Protein AF-A0A270B6G3-F1 (afdb_monomer_lite)

InterPro domains:
  IPR006442 Type II toxin-antitoxin system, antitoxin Phd/YefM [PF02604] (3-72)
  IPR036165 YefM-like superfamily [SSF143120] (2-75)

pLDDT: mean 87.34, std 12.42, range [46.22, 97.94]

Secondary structure (DSSP, 8-state):
-PEEE-TTS-HHHHHHHHHHH---EEE--SSSSPPEEE--HHHHHHHHHHHHHHSSHHHHHHHHHHHHHHHTT-----PPPPP-TT---

Radius of gyration: 21.39 Å; chains: 1; bounding box: 35×42×60 Å

Foldseek 3Di:
DEAEDAPVDDPVVVLVVQQVVQHKHWYDDPDPDDIDIDHDPVNVVVVVVVCVQVVDVVSVVVVVVVVVCVVVVVDDDDDDDDPDPPPPD

Structure (mmCIF, N/CA/C/O backbone):
data_AF-A0A270B6G3-F1
#
_entry.id   AF-A0A270B6G3-F1
#
loop_
_atom_site.group_PDB
_atom_site.id
_atom_site.type_symbol
_atom_site.label_atom_id
_atom_site.label_alt_id
_atom_site.label_comp_id
_atom_site.label_asym_id
_atom_site.label_entity_id
_atom_site.label_seq_id
_atom_site.pdbx_PDB_ins_code
_atom_site.Cartn_x
_atom_site.Cartn_y
_atom_site.Cartn_z
_atom_site.occupancy
_atom_site.B_iso_or_equiv
_atom_site.auth_seq_id
_atom_site.auth_comp_id
_atom_site.auth_asym_id
_atom_site.auth_atom_id
_atom_site.pdbx_PDB_model_num
ATOM 1 N N . MET A 1 1 ? -4.994 -2.071 -11.917 1.00 53.03 1 MET A N 1
ATOM 2 C CA . MET A 1 1 ? -4.604 -2.846 -13.116 1.00 53.03 1 MET A CA 1
ATOM 3 C C . MET A 1 1 ? -3.087 -2.821 -13.166 1.00 53.03 1 MET A C 1
ATOM 5 O O . MET A 1 1 ? -2.555 -1.737 -12.999 1.00 53.03 1 MET A O 1
ATOM 9 N N . LEU A 1 2 ? -2.408 -3.968 -13.265 1.00 66.81 2 LEU A N 1
ATOM 10 C CA . LEU A 1 2 ? -0.940 -4.015 -13.350 1.00 66.81 2 LEU A CA 1
ATOM 11 C C . LEU A 1 2 ? -0.510 -3.798 -14.803 1.00 66.81 2 LEU A C 1
ATOM 13 O O . LEU A 1 2 ? -1.085 -4.417 -15.700 1.00 66.81 2 LEU A O 1
ATOM 17 N N . THR A 1 3 ? 0.494 -2.950 -15.018 1.00 75.38 3 THR A N 1
ATOM 18 C CA . THR A 1 3 ? 1.115 -2.750 -16.336 1.00 75.38 3 THR A CA 1
ATOM 19 C C . THR A 1 3 ? 2.251 -3.760 -16.520 1.00 75.38 3 THR A C 1
ATOM 21 O O . THR A 1 3 ? 2.964 -4.075 -15.564 1.00 75.38 3 THR A O 1
ATOM 24 N N . TYR A 1 4 ? 2.406 -4.299 -17.733 1.00 76.31 4 TYR A N 1
ATOM 25 C CA . TYR A 1 4 ? 3.473 -5.241 -18.086 1.00 76.31 4 TYR A CA 1
ATOM 26 C C . TYR A 1 4 ? 4.607 -4.523 -18.818 1.00 76.31 4 TYR A C 1
ATOM 28 O O . TYR A 1 4 ? 4.350 -3.737 -19.725 1.00 76.31 4 TYR A O 1
ATOM 36 N N . MET A 1 5 ? 5.852 -4.848 -18.465 1.00 73.62 5 MET A N 1
ATOM 37 C CA . MET A 1 5 ? 7.051 -4.245 -19.055 1.00 73.62 5 MET A CA 1
ATOM 38 C C . MET A 1 5 ? 7.998 -5.313 -19.624 1.00 73.62 5 MET A C 1
ATOM 40 O O . MET A 1 5 ? 8.334 -6.278 -18.929 1.00 73.62 5 MET A O 1
ATOM 44 N N . ASP A 1 6 ? 8.484 -5.106 -20.858 1.00 69.25 6 ASP A N 1
ATOM 45 C CA . ASP A 1 6 ? 9.663 -5.811 -21.386 1.00 69.25 6 ASP A CA 1
ATOM 46 C C . ASP A 1 6 ? 10.945 -5.090 -20.908 1.00 69.25 6 ASP A C 1
ATOM 48 O O . ASP A 1 6 ? 11.119 -3.906 -21.219 1.00 69.25 6 ASP A O 1
ATOM 52 N N . PRO A 1 7 ? 11.861 -5.768 -20.183 1.00 63.94 7 PRO A N 1
ATOM 53 C CA . PRO A 1 7 ? 13.097 -5.170 -19.671 1.00 63.94 7 PRO A CA 1
ATOM 54 C C . PRO A 1 7 ? 14.014 -4.531 -20.723 1.00 63.94 7 PRO A C 1
ATOM 56 O O . PRO A 1 7 ? 14.920 -3.792 -20.347 1.00 63.94 7 PRO A O 1
ATOM 59 N N . SER A 1 8 ? 13.843 -4.833 -22.017 1.00 65.69 8 SER A N 1
ATOM 60 C CA . SER A 1 8 ? 14.648 -4.220 -23.082 1.00 65.69 8 SER A CA 1
ATOM 61 C C . SER A 1 8 ? 14.202 -2.804 -23.464 1.00 65.69 8 SER A C 1
ATOM 63 O O . SER A 1 8 ? 14.863 -2.167 -24.283 1.00 65.69 8 SER A O 1
ATOM 65 N N . GLN A 1 9 ? 13.073 -2.323 -22.938 1.00 65.56 9 GLN A N 1
ATOM 66 C CA . GLN A 1 9 ? 12.544 -0.988 -23.217 1.00 65.56 9 GLN A CA 1
ATOM 67 C C . GLN A 1 9 ? 13.002 0.049 -22.178 1.00 65.56 9 GLN A C 1
ATOM 69 O O . GLN A 1 9 ? 13.445 -0.298 -21.087 1.00 65.56 9 GLN A O 1
ATOM 74 N N . ASN A 1 10 ? 12.914 1.333 -22.544 1.00 80.44 10 ASN A N 1
ATOM 75 C CA . ASN A 1 10 ? 13.411 2.489 -21.789 1.00 80.44 10 ASN A CA 1
ATOM 76 C C . ASN A 1 10 ? 12.964 2.487 -20.310 1.00 80.44 10 ASN A C 1
ATOM 78 O O . ASN A 1 10 ? 11.866 2.934 -19.990 1.00 80.44 10 ASN A O 1
ATOM 82 N N . LEU A 1 11 ? 13.834 2.014 -19.410 1.00 86.62 11 LEU A N 1
ATOM 83 C CA . LEU A 1 11 ? 13.555 1.880 -17.976 1.00 86.62 11 LEU A CA 1
ATOM 84 C C . LEU A 1 11 ? 13.158 3.204 -17.313 1.00 86.62 11 LEU A C 1
ATOM 86 O O . LEU A 1 11 ? 12.282 3.199 -16.455 1.00 86.62 11 LEU A O 1
ATOM 90 N N . ALA A 1 12 ? 13.759 4.322 -17.729 1.00 89.75 12 ALA A N 1
ATOM 91 C CA . ALA A 1 12 ? 13.465 5.634 -17.155 1.00 89.75 12 ALA A CA 1
ATOM 92 C C . ALA A 1 12 ? 11.982 5.998 -17.310 1.00 89.75 12 ALA A C 1
ATOM 94 O O . ALA A 1 12 ? 11.352 6.414 -16.346 1.00 89.75 12 ALA A O 1
ATO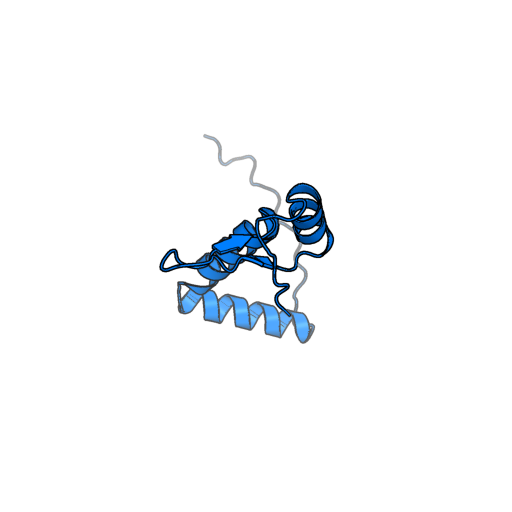M 95 N N . HIS A 1 13 ? 11.399 5.723 -18.482 1.00 89.94 13 HIS A N 1
ATOM 96 C CA . HIS A 1 13 ? 9.981 5.975 -18.737 1.00 89.94 13 HIS A CA 1
ATOM 97 C C . HIS A 1 13 ? 9.069 5.242 -17.745 1.00 89.94 13 HIS A C 1
ATOM 99 O O . HIS A 1 13 ? 8.148 5.842 -17.202 1.00 89.94 13 HIS A O 1
ATOM 105 N N . TYR A 1 14 ? 9.343 3.964 -17.475 1.00 89.50 14 TYR A N 1
ATOM 106 C CA . TYR A 1 14 ? 8.519 3.158 -16.574 1.00 89.50 14 TYR A CA 1
ATOM 107 C C . TYR A 1 14 ? 8.717 3.522 -15.098 1.00 89.50 14 TYR A C 1
ATOM 109 O O . TYR A 1 14 ? 7.774 3.420 -14.314 1.00 89.50 14 TYR A O 1
ATOM 117 N N . LEU A 1 15 ? 9.918 3.965 -14.707 1.00 91.56 15 LEU A N 1
ATOM 118 C CA . LEU A 1 15 ? 10.146 4.521 -13.370 1.00 91.56 15 LEU A CA 1
ATOM 119 C C . LEU A 1 15 ? 9.320 5.799 -13.173 1.00 91.56 15 LEU A C 1
ATOM 121 O O . LEU A 1 15 ? 8.588 5.898 -12.187 1.00 91.56 15 LEU A O 1
ATOM 125 N N . ASP A 1 16 ? 9.363 6.718 -14.140 1.00 93.44 16 ASP A N 1
ATOM 126 C CA . ASP A 1 16 ? 8.584 7.959 -14.106 1.00 93.44 16 ASP A CA 1
ATOM 127 C C . ASP A 1 16 ? 7.073 7.674 -14.118 1.00 93.44 16 ASP A C 1
ATOM 129 O O . ASP A 1 16 ? 6.316 8.262 -13.344 1.00 93.44 16 ASP A O 1
ATOM 133 N N . GLU A 1 17 ? 6.612 6.745 -14.960 1.00 92.00 17 GLU A N 1
ATOM 134 C CA . GLU A 1 17 ? 5.206 6.325 -15.011 1.00 92.00 17 GLU A CA 1
ATOM 135 C C . GLU A 1 17 ? 4.745 5.766 -13.662 1.00 92.00 17 GLU A C 1
ATOM 137 O O . GLU A 1 17 ? 3.676 6.136 -13.174 1.00 92.00 17 GLU A O 1
ATOM 142 N N . THR A 1 18 ? 5.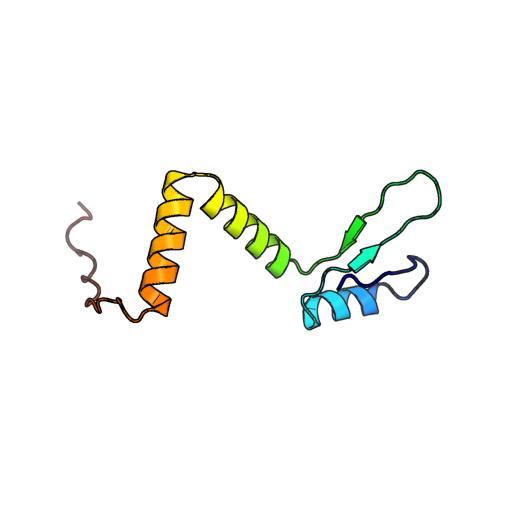553 4.913 -13.030 1.00 93.62 18 THR A N 1
ATOM 143 C CA . THR A 1 18 ? 5.220 4.298 -11.740 1.00 93.62 18 THR A CA 1
ATOM 144 C C . THR A 1 18 ? 5.065 5.351 -10.643 1.00 93.62 18 THR A C 1
ATOM 146 O O . THR A 1 18 ? 4.117 5.292 -9.861 1.00 93.62 18 THR A O 1
ATOM 149 N N . VAL A 1 19 ? 5.973 6.331 -10.586 1.00 95.44 19 VAL A N 1
ATOM 150 C CA . VAL A 1 19 ? 5.915 7.418 -9.597 1.00 95.44 19 VAL A CA 1
ATOM 151 C C . VAL A 1 19 ? 4.692 8.305 -9.833 1.00 95.44 19 VAL A C 1
ATOM 153 O O . VAL A 1 19 ? 3.949 8.586 -8.895 1.00 95.44 19 VAL A O 1
ATOM 156 N N . ASN A 1 20 ? 4.440 8.699 -11.083 1.00 95.50 20 ASN A N 1
ATOM 157 C CA . ASN A 1 20 ? 3.353 9.621 -11.418 1.00 95.50 20 ASN A CA 1
ATOM 158 C C . ASN A 1 20 ? 1.962 8.987 -11.297 1.00 95.50 20 ASN A C 1
ATOM 160 O O . A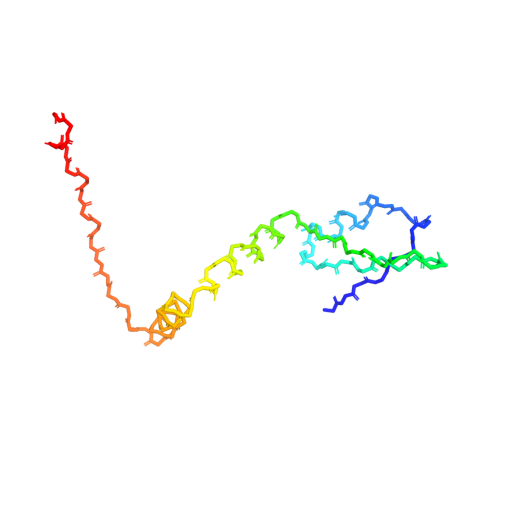SN A 1 20 ? 1.017 9.638 -10.855 1.00 95.50 20 ASN A O 1
ATOM 164 N N . SER A 1 21 ? 1.818 7.726 -11.706 1.00 94.12 21 SER A N 1
ATOM 165 C CA . SER A 1 21 ? 0.533 7.018 -11.671 1.00 94.12 21 SER A CA 1
ATOM 166 C C . SER A 1 21 ? 0.238 6.377 -10.318 1.00 94.12 21 SER A C 1
ATOM 168 O O . SER A 1 21 ? -0.922 6.084 -10.032 1.00 94.12 21 SER A O 1
ATOM 170 N N . ARG A 1 22 ? 1.276 6.128 -9.504 1.00 93.31 22 ARG A N 1
ATOM 171 C CA . ARG A 1 22 ? 1.222 5.292 -8.293 1.00 93.31 22 ARG A CA 1
ATOM 172 C C . ARG A 1 22 ? 0.714 3.869 -8.560 1.00 93.31 22 ARG A C 1
ATOM 174 O O . ARG A 1 22 ? 0.220 3.192 -7.662 1.00 93.31 22 ARG A O 1
ATOM 181 N N . ILE A 1 23 ? 0.834 3.393 -9.799 1.00 93.69 23 ILE A N 1
ATOM 182 C CA . ILE A 1 23 ? 0.442 2.041 -10.197 1.00 93.69 23 ILE A CA 1
ATOM 183 C C . ILE A 1 23 ? 1.697 1.162 -10.262 1.00 93.69 23 ILE A C 1
ATOM 185 O O . ILE A 1 23 ? 2.618 1.480 -11.014 1.00 93.69 23 ILE A O 1
ATOM 189 N N . PRO A 1 24 ? 1.749 0.035 -9.528 1.00 93.81 24 PRO A N 1
ATOM 190 C CA . PRO A 1 24 ? 2.851 -0.911 -9.645 1.00 93.81 24 PRO A CA 1
ATOM 191 C C . PRO A 1 24 ? 2.919 -1.564 -11.032 1.00 93.81 24 PRO A C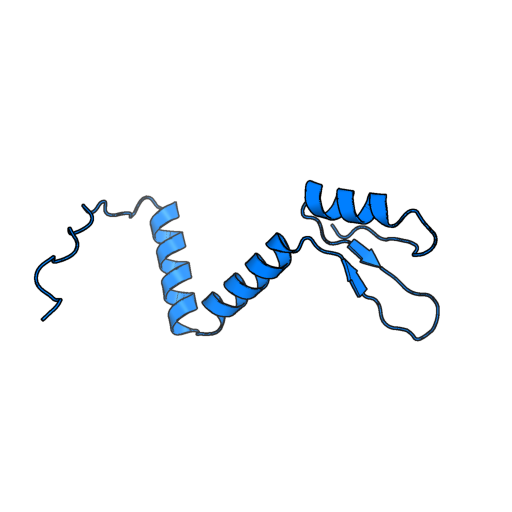 1
ATOM 193 O O . PRO A 1 24 ? 1.899 -1.956 -11.609 1.00 93.81 24 PRO A O 1
ATOM 196 N N . ILE A 1 25 ? 4.137 -1.762 -11.528 1.00 93.00 25 ILE A N 1
ATOM 197 C CA . ILE A 1 25 ? 4.425 -2.411 -12.810 1.00 93.00 25 ILE A CA 1
ATOM 198 C C . ILE A 1 25 ? 5.018 -3.796 -12.551 1.00 93.00 25 ILE A C 1
ATOM 200 O O . ILE A 1 25 ? 5.995 -3.946 -11.815 1.00 93.00 25 ILE A O 1
ATOM 204 N N . LEU A 1 26 ? 4.439 -4.826 -13.173 1.00 91.62 26 LEU A N 1
ATOM 205 C CA . LEU A 1 26 ? 4.948 -6.193 -13.112 1.00 91.62 26 LEU A CA 1
ATOM 206 C C . LEU A 1 26 ? 5.930 -6.428 -14.262 1.00 91.62 26 LEU A C 1
ATOM 208 O O . LEU A 1 26 ? 5.560 -6.457 -15.437 1.00 91.62 26 LEU A O 1
ATOM 212 N N . VAL A 1 27 ? 7.188 -6.670 -13.913 1.00 88.94 27 VAL A N 1
ATOM 213 C CA . VAL A 1 27 ? 8.243 -6.984 -14.873 1.00 88.94 27 VAL A CA 1
ATOM 214 C C . VAL A 1 27 ? 8.373 -8.497 -14.994 1.00 88.94 27 VAL A C 1
ATOM 216 O O . VAL A 1 27 ? 8.841 -9.192 -14.083 1.00 88.94 27 VAL A O 1
ATOM 219 N N . THR A 1 28 ? 7.971 -9.018 -16.150 1.00 85.25 28 THR A N 1
ATOM 220 C CA . THR A 1 28 ? 8.087 -10.441 -16.482 1.00 85.25 28 THR A CA 1
ATOM 221 C C . THR A 1 28 ? 9.423 -10.722 -17.151 1.00 85.25 28 THR A C 1
ATOM 223 O O . THR A 1 28 ? 9.780 -10.078 -18.138 1.00 85.25 28 THR A O 1
ATOM 226 N N . ARG A 1 29 ? 10.175 -11.699 -16.641 1.00 81.31 29 ARG A N 1
ATOM 227 C CA . ARG A 1 29 ? 11.516 -12.021 -17.148 1.00 81.31 29 ARG A CA 1
ATOM 228 C C . ARG A 1 29 ? 11.496 -13.336 -17.922 1.00 81.31 29 ARG A C 1
ATOM 230 O O . ARG A 1 29 ? 10.831 -14.290 -17.533 1.00 81.31 29 ARG A O 1
ATOM 237 N N . LYS A 1 30 ? 12.239 -13.389 -19.034 1.00 76.25 30 LYS A N 1
ATOM 238 C CA . LYS A 1 30 ? 12.409 -14.622 -19.821 1.00 76.25 30 LYS A CA 1
ATOM 239 C C . LYS A 1 30 ? 13.293 -15.621 -19.057 1.00 76.25 30 LYS A C 1
ATOM 241 O O . LYS A 1 30 ? 14.247 -15.225 -18.385 1.00 76.25 30 LYS A O 1
ATOM 246 N N . ALA A 1 31 ? 13.009 -16.915 -19.245 1.00 63.78 31 ALA A N 1
ATOM 247 C CA . ALA A 1 31 ? 13.614 -18.055 -18.540 1.00 63.78 31 ALA A CA 1
ATOM 248 C C . ALA A 1 31 ? 13.326 -18.073 -17.022 1.00 63.78 31 ALA A C 1
ATOM 250 O O . ALA A 1 31 ? 12.725 -17.148 -16.502 1.00 63.78 31 ALA A O 1
ATOM 251 N N . ARG A 1 32 ? 13.729 -19.147 -16.317 1.00 63.59 32 ARG A N 1
ATOM 252 C CA . ARG A 1 32 ? 13.442 -19.496 -14.895 1.00 63.59 32 ARG A CA 1
ATOM 253 C C . ARG A 1 32 ? 13.845 -18.457 -13.817 1.00 63.59 32 ARG A C 1
ATOM 255 O O . ARG A 1 32 ? 14.046 -18.812 -12.660 1.00 63.59 32 ARG A O 1
ATOM 262 N N . LYS A 1 33 ? 14.018 -17.188 -14.167 1.00 69.62 33 LYS A N 1
ATOM 263 C CA . LYS A 1 33 ? 14.286 -16.081 -13.252 1.00 69.62 33 LYS A CA 1
ATOM 264 C C . LYS A 1 33 ? 12.932 -15.463 -12.889 1.00 69.62 33 LYS A C 1
ATOM 266 O O . LYS A 1 33 ? 12.216 -15.027 -13.779 1.00 69.62 33 LYS A O 1
ATOM 271 N N . GLY A 1 34 ? 12.568 -15.483 -11.606 1.00 83.38 34 GLY A N 1
ATOM 272 C CA . GLY A 1 34 ? 11.268 -14.995 -11.126 1.00 83.38 34 GLY A CA 1
ATOM 273 C C . GLY A 1 34 ? 10.962 -13.541 -11.517 1.00 83.38 34 GLY A C 1
ATOM 274 O O . GLY A 1 34 ? 11.871 -12.761 -11.823 1.00 83.38 34 GLY A O 1
ATOM 275 N N . ASN A 1 35 ? 9.673 -13.198 -11.502 1.00 89.19 35 ASN A N 1
ATOM 276 C CA . ASN A 1 35 ? 9.171 -11.858 -11.810 1.00 89.19 35 ASN A CA 1
ATOM 277 C C . ASN A 1 35 ? 9.507 -10.865 -10.691 1.00 89.19 35 ASN A C 1
ATOM 279 O O . ASN A 1 35 ? 9.691 -11.261 -9.539 1.00 89.19 35 ASN A O 1
ATOM 283 N N . VAL A 1 36 ? 9.551 -9.578 -11.030 1.00 90.88 36 VAL A N 1
ATOM 284 C CA . VAL A 1 36 ? 9.737 -8.489 -10.059 1.00 90.88 36 VAL A CA 1
ATOM 285 C C . VAL A 1 36 ? 8.656 -7.431 -10.238 1.00 90.88 36 VAL A C 1
ATOM 287 O O . VAL A 1 36 ? 8.073 -7.317 -11.314 1.00 90.88 36 VAL A O 1
ATOM 290 N N . VAL A 1 37 ? 8.392 -6.665 -9.185 1.00 92.62 37 VAL A N 1
ATOM 291 C CA . VAL A 1 37 ? 7.468 -5.528 -9.212 1.00 92.62 37 VAL A CA 1
ATOM 292 C C . VAL A 1 37 ? 8.275 -4.251 -9.034 1.00 92.62 37 VAL A C 1
ATOM 294 O O . VAL A 1 37 ? 9.143 -4.187 -8.166 1.00 92.62 37 VAL A O 1
ATOM 297 N N . ILE A 1 38 ? 7.987 -3.253 -9.861 1.00 92.81 38 ILE A N 1
ATOM 298 C CA . ILE A 1 38 ? 8.449 -1.878 -9.688 1.00 92.81 38 ILE A CA 1
ATOM 299 C C . ILE A 1 38 ? 7.270 -1.093 -9.117 1.00 92.81 38 ILE A C 1
ATOM 301 O O . ILE A 1 38 ? 6.159 -1.173 -9.637 1.00 92.81 38 ILE A O 1
ATOM 305 N N . MET A 1 39 ? 7.495 -0.360 -8.033 1.00 95.44 39 MET A N 1
ATOM 306 C CA . MET A 1 39 ? 6.507 0.529 -7.425 1.00 95.44 39 MET A CA 1
ATOM 307 C C . MET A 1 39 ? 7.203 1.781 -6.889 1.00 95.44 39 MET A C 1
ATOM 309 O O . MET A 1 39 ? 8.416 1.762 -6.668 1.00 95.44 39 MET A O 1
ATOM 313 N N . ALA A 1 40 ? 6.446 2.860 -6.693 1.00 96.31 40 ALA A N 1
ATOM 314 C CA . ALA A 1 40 ? 6.963 4.063 -6.058 1.00 96.31 40 ALA A CA 1
ATOM 315 C C . ALA A 1 40 ? 7.372 3.754 -4.610 1.00 96.31 40 ALA A C 1
ATOM 317 O O . ALA A 1 40 ? 6.727 2.948 -3.935 1.00 96.31 40 ALA A O 1
ATOM 318 N N . GLU A 1 41 ? 8.429 4.402 -4.130 1.00 96.88 41 GLU A N 1
ATOM 319 C CA . GLU A 1 41 ? 8.913 4.210 -2.760 1.00 96.88 41 GLU A CA 1
ATOM 320 C C . GLU A 1 41 ? 7.849 4.611 -1.725 1.00 96.88 41 GLU A C 1
ATOM 322 O O . GLU A 1 41 ? 7.581 3.838 -0.807 1.00 96.88 41 GLU A O 1
ATOM 327 N N . GLU A 1 42 ? 7.135 5.718 -1.956 1.00 95.94 42 GLU A N 1
ATOM 328 C CA . GLU A 1 42 ? 6.015 6.156 -1.111 1.00 95.94 42 GLU A CA 1
ATOM 329 C C . GLU A 1 42 ? 4.901 5.100 -1.004 1.00 95.94 42 GLU A C 1
ATOM 331 O O . GLU A 1 42 ? 4.353 4.872 0.075 1.00 95.94 42 GLU A O 1
ATOM 336 N N . GLU A 1 43 ? 4.576 4.421 -2.110 1.00 95.69 43 GLU A N 1
ATOM 337 C CA . GLU A 1 43 ? 3.563 3.358 -2.121 1.00 95.69 43 GLU A CA 1
ATOM 338 C C . GLU A 1 43 ? 4.035 2.141 -1.318 1.00 95.69 43 GLU A C 1
ATOM 340 O O . GLU A 1 43 ? 3.254 1.539 -0.579 1.00 95.69 43 GLU A O 1
ATOM 345 N N . LEU A 1 44 ? 5.324 1.797 -1.413 1.00 95.94 44 LEU A N 1
ATOM 346 C CA . LEU A 1 44 ? 5.904 0.712 -0.629 1.00 95.94 44 LEU A CA 1
ATOM 347 C C . LEU A 1 44 ? 5.855 1.051 0.866 1.00 95.94 44 LEU A C 1
ATOM 349 O O . LEU A 1 44 ? 5.377 0.240 1.659 1.00 95.94 44 LEU A O 1
ATOM 353 N N . ALA A 1 45 ? 6.283 2.255 1.250 1.00 96.12 45 ALA A N 1
ATOM 354 C CA . ALA A 1 45 ? 6.221 2.727 2.630 1.00 96.12 45 ALA A CA 1
ATOM 355 C C . ALA A 1 45 ? 4.778 2.702 3.172 1.00 96.12 45 ALA A C 1
ATOM 357 O O . ALA A 1 45 ? 4.533 2.182 4.263 1.00 96.12 45 ALA A O 1
ATOM 358 N N . GLY A 1 46 ? 3.806 3.169 2.380 1.00 95.75 46 GLY A N 1
ATOM 359 C CA . GLY A 1 46 ? 2.385 3.130 2.730 1.00 95.75 46 GLY A CA 1
ATOM 360 C C . GLY A 1 46 ? 1.840 1.710 2.920 1.00 95.75 46 GLY A C 1
ATOM 361 O O . GLY A 1 46 ? 1.073 1.456 3.856 1.00 95.75 46 GLY A O 1
ATOM 362 N N . TRP A 1 47 ? 2.257 0.755 2.084 1.00 95.50 47 TRP A N 1
ATOM 363 C CA . TRP A 1 47 ? 1.900 -0.658 2.251 1.00 95.50 47 TRP A CA 1
ATOM 364 C C . TRP A 1 47 ? 2.512 -1.256 3.514 1.00 95.50 47 TRP A C 1
ATOM 366 O O . TRP A 1 47 ? 1.809 -1.939 4.260 1.00 95.50 47 TRP A O 1
ATOM 376 N N . HIS A 1 48 ? 3.791 -0.981 3.780 1.00 96.81 48 HIS A N 1
ATOM 377 C CA . HIS A 1 48 ? 4.462 -1.435 4.996 1.00 96.81 48 HIS A CA 1
ATOM 378 C C . HIS A 1 48 ? 3.763 -0.916 6.252 1.00 96.81 48 HIS A C 1
ATOM 380 O O . HIS A 1 48 ? 3.499 -1.704 7.160 1.00 96.81 48 HIS A O 1
ATOM 386 N N . GLU A 1 49 ? 3.401 0.366 6.282 1.00 96.81 49 GLU A N 1
ATOM 387 C CA . GLU A 1 49 ? 2.674 0.955 7.407 1.00 96.81 49 GLU A CA 1
ATOM 388 C C . GLU A 1 49 ? 1.274 0.350 7.549 1.00 96.81 49 GLU A C 1
ATOM 390 O O . GLU A 1 49 ? 0.866 -0.033 8.641 1.00 96.81 49 GLU A O 1
ATOM 395 N N . THR A 1 50 ? 0.548 0.168 6.445 1.00 96.25 50 THR A N 1
ATOM 396 C CA . THR A 1 50 ? -0.779 -0.466 6.475 1.00 96.25 50 THR A CA 1
ATOM 397 C C . THR A 1 50 ? -0.702 -1.886 7.036 1.00 96.25 50 THR A C 1
ATOM 399 O O . THR A 1 50 ? -1.480 -2.252 7.918 1.00 96.25 50 THR A O 1
ATOM 402 N N . VAL A 1 51 ? 0.260 -2.689 6.574 1.00 96.94 51 VAL A N 1
ATOM 403 C CA . VAL A 1 51 ? 0.499 -4.041 7.100 1.00 96.94 51 VAL A CA 1
ATOM 404 C C . VAL A 1 51 ? 0.895 -3.984 8.572 1.00 96.94 51 VAL A C 1
ATOM 406 O O . VAL A 1 51 ? 0.376 -4.764 9.368 1.00 96.94 51 VAL A O 1
ATOM 409 N N . HIS A 1 52 ? 1.767 -3.052 8.959 1.00 96.62 52 HIS A N 1
ATOM 410 C CA . HIS A 1 52 ? 2.181 -2.866 10.345 1.00 96.62 52 HIS A CA 1
ATOM 411 C C . HIS A 1 52 ? 0.982 -2.565 11.253 1.00 96.62 52 HIS A C 1
ATOM 413 O O . HIS A 1 52 ? 0.755 -3.283 12.230 1.00 96.62 52 HIS A O 1
ATOM 419 N N . LEU A 1 53 ? 0.159 -1.578 10.894 1.00 97.56 53 LEU A N 1
ATOM 420 C CA . LEU A 1 53 ? -1.034 -1.188 11.640 1.00 97.56 53 LEU A CA 1
ATOM 421 C C . LEU A 1 53 ? -2.045 -2.335 11.769 1.00 97.56 53 LEU A C 1
ATOM 423 O O . LEU A 1 53 ? -2.652 -2.500 12.829 1.00 97.56 53 LEU A O 1
ATOM 427 N N . LEU A 1 54 ? -2.211 -3.146 10.723 1.00 96.81 54 LEU A N 1
ATOM 428 C CA . LEU A 1 54 ? -3.174 -4.250 10.705 1.00 96.81 54 LEU A CA 1
ATOM 429 C C . LEU A 1 54 ? -2.617 -5.576 11.255 1.00 96.81 54 LEU A C 1
ATOM 431 O O . LEU A 1 54 ? -3.383 -6.514 11.459 1.00 96.81 54 LEU A O 1
ATOM 435 N N . SER A 1 55 ? -1.313 -5.666 11.531 1.00 95.75 55 SER A N 1
ATOM 436 C CA . SER A 1 55 ? -0.659 -6.901 11.998 1.00 95.75 55 SER A CA 1
ATOM 437 C C . SER A 1 55 ? -1.138 -7.378 13.376 1.00 95.75 55 SER A C 1
ATOM 439 O O . SER A 1 55 ? -1.112 -8.573 13.667 1.00 95.75 55 SER A O 1
ATOM 441 N N . SER A 1 56 ? -1.600 -6.456 14.226 1.00 97.12 56 SER A N 1
ATOM 442 C CA . SER A 1 56 ? -2.187 -6.760 15.531 1.00 97.12 56 SER A CA 1
ATOM 443 C C . SER A 1 56 ? -3.712 -6.767 15.425 1.00 97.12 56 SER A C 1
ATOM 445 O O . SER A 1 56 ? -4.282 -5.702 15.172 1.00 97.12 56 SER A O 1
ATOM 447 N N . PRO A 1 57 ? -4.400 -7.897 15.697 1.00 96.00 57 PRO A N 1
ATOM 448 C CA . PRO A 1 57 ? -5.859 -7.979 15.593 1.00 96.00 57 PRO A CA 1
ATOM 449 C C . PRO A 1 57 ? -6.574 -6.893 16.403 1.00 96.00 57 PRO A C 1
ATOM 451 O O . PRO A 1 57 ? -7.453 -6.201 15.899 1.00 96.00 57 PRO A O 1
ATOM 454 N N . ARG A 1 58 ? -6.107 -6.642 17.633 1.00 97.75 58 ARG A N 1
ATOM 455 C CA . ARG A 1 58 ? -6.672 -5.601 18.502 1.00 97.75 58 ARG A CA 1
ATOM 456 C C . ARG A 1 58 ? -6.513 -4.195 17.914 1.00 97.75 58 ARG A C 1
ATOM 458 O O . ARG A 1 58 ? -7.395 -3.356 18.091 1.00 97.75 58 ARG A O 1
ATOM 465 N N . ASN A 1 59 ? -5.381 -3.905 17.271 1.00 97.44 59 ASN A N 1
ATOM 466 C CA . ASN A 1 59 ? -5.170 -2.600 16.646 1.00 97.44 59 ASN A CA 1
ATOM 467 C C . ASN A 1 59 ? -5.984 -2.462 15.355 1.00 97.44 59 ASN A C 1
ATOM 469 O O . ASN A 1 59 ? -6.577 -1.408 15.136 1.00 97.44 59 ASN A O 1
ATOM 473 N N . ALA A 1 60 ? -6.062 -3.528 14.556 1.00 97.38 60 ALA A N 1
ATOM 474 C CA . ALA A 1 60 ? -6.875 -3.582 13.350 1.00 97.38 60 ALA A CA 1
ATOM 475 C C . ALA A 1 60 ? -8.353 -3.308 13.664 1.00 97.38 60 ALA A C 1
ATOM 477 O O . ALA A 1 60 ? -8.935 -2.398 13.074 1.00 97.38 60 ALA A O 1
ATOM 478 N N . ASP A 1 61 ? -8.929 -3.999 14.653 1.00 97.94 61 ASP A N 1
ATOM 479 C CA . ASP A 1 61 ? -10.322 -3.798 15.075 1.00 97.94 61 ASP A CA 1
ATOM 480 C C . ASP A 1 61 ? -10.583 -2.349 15.497 1.00 97.94 61 ASP A C 1
ATOM 482 O O . ASP A 1 61 ? -11.556 -1.723 15.067 1.00 97.94 61 ASP A O 1
ATOM 486 N N . ARG A 1 62 ? -9.675 -1.783 16.303 1.00 97.38 62 ARG A N 1
ATOM 487 C CA . ARG A 1 62 ? -9.769 -0.395 16.768 1.00 97.38 62 ARG A CA 1
ATOM 488 C C . ARG A 1 62 ? -9.721 0.593 15.603 1.00 97.38 62 ARG A C 1
ATOM 490 O O . ARG A 1 62 ? -10.556 1.490 15.544 1.00 97.38 62 ARG A O 1
ATOM 497 N N . LEU A 1 63 ? -8.761 0.444 14.691 1.00 97.50 63 LEU A N 1
ATOM 498 C CA . LEU A 1 63 ? -8.598 1.342 13.546 1.00 97.50 63 LEU A CA 1
ATOM 499 C C . LEU A 1 63 ? -9.782 1.253 12.585 1.00 97.50 63 LEU A C 1
ATOM 501 O O . LEU A 1 63 ? -10.312 2.284 12.174 1.00 97.50 63 LEU A O 1
ATOM 505 N N . LEU A 1 64 ? -10.238 0.041 12.267 1.00 96.56 64 LEU A N 1
ATOM 506 C CA . LEU A 1 64 ? -11.401 -0.166 11.408 1.00 96.56 64 LEU A CA 1
ATOM 507 C C . LEU A 1 64 ? -12.668 0.424 12.034 1.00 96.56 64 LEU A C 1
ATOM 509 O O . LEU A 1 64 ? -13.460 1.044 11.323 1.00 96.56 64 LEU A O 1
ATOM 513 N N . GLN A 1 65 ? -12.848 0.299 13.355 1.00 96.38 65 GLN A N 1
ATOM 514 C CA . GLN A 1 65 ? -13.938 0.973 14.058 1.00 96.38 65 GLN A CA 1
ATOM 515 C C . GLN A 1 65 ? -13.818 2.496 13.951 1.00 96.38 65 GLN A C 1
ATOM 517 O O . GLN A 1 65 ? -14.770 3.136 13.518 1.00 96.38 65 GLN A O 1
ATOM 522 N N . SER A 1 66 ? -12.647 3.071 14.240 1.00 96.06 66 SER A N 1
ATOM 523 C CA . SER A 1 66 ? -12.434 4.521 14.140 1.00 96.06 66 SER A CA 1
ATOM 524 C C . SER A 1 66 ? -12.698 5.064 12.730 1.00 96.06 66 SER A C 1
ATOM 526 O O . SER A 1 66 ? -13.298 6.126 12.585 1.00 96.06 66 SER A O 1
ATOM 528 N N . VAL A 1 67 ? -12.313 4.330 11.678 1.00 96.00 67 VAL A N 1
ATOM 529 C CA . VAL A 1 67 ? -12.620 4.701 10.285 1.00 96.00 67 VAL A CA 1
ATOM 530 C C . VAL A 1 67 ? -14.125 4.644 10.005 1.00 96.00 67 VAL A C 1
ATOM 532 O O . VAL A 1 67 ? -14.639 5.509 9.294 1.00 96.00 67 VAL A O 1
ATOM 535 N N . ARG A 1 68 ? -14.852 3.655 10.547 1.00 96.31 68 ARG A N 1
ATOM 536 C CA . ARG A 1 68 ? -16.320 3.593 10.435 1.00 96.31 68 ARG A CA 1
ATOM 537 C C . ARG A 1 68 ? -16.975 4.783 11.127 1.00 96.31 68 ARG A C 1
ATOM 539 O O . ARG A 1 68 ? -17.774 5.468 10.495 1.00 96.31 68 ARG A O 1
ATOM 546 N N . ASP A 1 69 ? -16.591 5.068 12.365 1.00 95.62 69 ASP A N 1
ATOM 547 C CA . ASP A 1 69 ? -17.141 6.184 13.138 1.00 95.62 69 ASP A CA 1
ATOM 548 C C . ASP A 1 69 ? -16.905 7.519 12.414 1.00 95.62 69 ASP A C 1
ATOM 550 O O . ASP A 1 69 ? -17.824 8.328 12.283 1.00 95.62 69 ASP A O 1
ATOM 554 N N . ALA A 1 70 ? -15.708 7.706 11.843 1.00 94.62 70 ALA A N 1
ATOM 555 C CA . ALA A 1 70 ? -15.372 8.875 11.036 1.00 94.62 70 ALA A CA 1
ATOM 556 C C . ALA A 1 70 ? -16.277 9.038 9.806 1.00 94.62 70 ALA A C 1
ATOM 558 O O . ALA A 1 70 ? -16.780 10.130 9.544 1.00 94.62 70 ALA A O 1
ATOM 559 N N . LYS A 1 71 ? -16.521 7.949 9.065 1.00 94.38 71 LYS A N 1
ATOM 560 C CA . LYS A 1 71 ? -17.390 7.952 7.875 1.00 94.38 71 LYS A CA 1
ATOM 561 C C . LYS A 1 71 ? -18.862 8.188 8.206 1.00 94.38 71 LYS A C 1
ATOM 563 O O . LYS A 1 71 ? -19.581 8.739 7.380 1.00 94.38 71 LYS A O 1
ATOM 568 N N . HIS A 1 72 ? -19.302 7.793 9.397 1.00 95.31 72 HIS A N 1
ATOM 569 C CA . HIS A 1 72 ? -20.663 8.008 9.891 1.00 95.31 72 HIS A CA 1
ATOM 570 C C . HIS A 1 72 ? -20.805 9.297 10.719 1.00 95.31 72 HIS A C 1
ATOM 572 O O . HIS A 1 72 ? -21.744 9.420 11.503 1.00 95.31 72 HIS A O 1
ATOM 578 N N . SER A 1 73 ? -19.873 10.250 10.574 1.00 85.50 73 SER A N 1
ATOM 579 C CA . SER A 1 73 ? -19.882 11.549 11.269 1.00 85.50 73 SER A CA 1
ATOM 580 C C . SER A 1 73 ? -19.991 11.448 12.798 1.00 85.50 73 SER A C 1
ATOM 582 O O . SER A 1 73 ? -20.435 12.381 13.457 1.00 85.50 73 SER A O 1
ATOM 584 N N . SER A 1 74 ? -19.549 10.331 13.378 1.00 90.62 74 SER A N 1
ATOM 585 C CA . SER A 1 74 ? -19.540 10.077 14.824 1.00 90.62 74 SER A CA 1
ATOM 586 C C . SER A 1 74 ? -18.217 10.521 15.462 1.00 90.62 74 SER A C 1
ATOM 588 O O . SER A 1 74 ? -17.659 9.841 16.319 1.00 90.62 74 SER A O 1
ATOM 590 N N . LEU A 1 75 ? -17.677 11.655 15.005 1.00 92.62 75 LEU A N 1
ATOM 591 C CA . LEU A 1 75 ? -16.422 12.223 15.496 1.00 92.62 75 LEU A CA 1
ATOM 592 C C . LEU A 1 75 ? -16.687 13.218 16.626 1.00 92.62 75 LEU A C 1
ATOM 594 O O . LEU A 1 75 ? -17.642 13.988 16.577 1.00 92.62 75 LEU A O 1
ATOM 598 N N . GLN A 1 76 ? -15.802 13.232 17.622 1.00 92.62 76 GLN A N 1
ATOM 599 C CA . GLN A 1 76 ? -15.812 14.232 18.684 1.00 92.62 76 GLN A CA 1
ATOM 600 C C . GLN A 1 76 ? -14.614 15.166 18.518 1.00 92.62 76 GLN A C 1
ATOM 602 O O . GLN A 1 76 ? -13.467 14.729 18.628 1.00 92.62 76 GLN A O 1
ATOM 607 N N . GLU A 1 77 ? -14.877 16.452 18.300 1.00 92.69 77 GLU A N 1
ATOM 608 C CA . GLU A 1 77 ? -13.836 17.476 18.317 1.00 92.69 77 GLU A CA 1
ATOM 609 C C . GLU A 1 77 ? -13.311 17.670 19.744 1.00 92.69 77 GLU A C 1
ATOM 611 O O . GLU A 1 77 ? -14.072 17.710 20.716 1.00 92.69 77 GLU A O 1
ATOM 616 N N . ARG A 1 78 ? -11.989 17.757 19.882 1.00 92.19 78 ARG A N 1
ATOM 617 C CA . ARG A 1 78 ? -11.321 18.021 21.155 1.00 92.19 78 ARG A CA 1
ATOM 618 C C . ARG A 1 78 ? -10.203 19.020 20.931 1.00 92.19 78 ARG A C 1
ATOM 620 O O . ARG A 1 78 ? -9.449 18.906 19.969 1.00 92.19 78 ARG A O 1
ATOM 627 N N . ILE A 1 79 ? -10.073 19.964 21.857 1.00 94.44 79 ILE A N 1
ATOM 628 C CA . ILE A 1 79 ? -8.936 20.880 21.889 1.00 94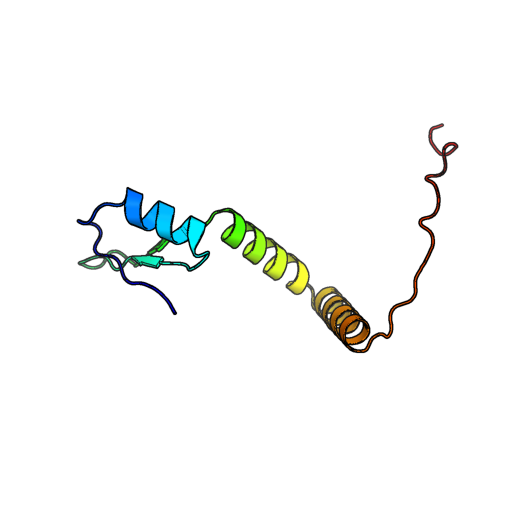.44 79 ILE A CA 1
ATOM 629 C C . ILE A 1 79 ? -7.712 20.072 22.323 1.00 94.44 79 ILE A C 1
ATOM 631 O O . ILE A 1 79 ? -7.769 19.339 23.315 1.00 94.44 79 ILE A O 1
ATOM 635 N N . LEU A 1 80 ? -6.617 20.183 21.568 1.00 90.12 80 LEU A N 1
ATOM 636 C CA . LEU A 1 80 ? -5.360 19.536 21.929 1.00 90.12 80 LEU A CA 1
ATOM 637 C C . LEU A 1 80 ? -4.886 20.089 23.282 1.00 90.12 80 LEU A C 1
ATOM 639 O O . LEU A 1 80 ? -4.749 21.309 23.417 1.00 90.12 80 LEU A O 1
ATOM 643 N N . PRO A 1 81 ? -4.643 19.232 24.289 1.00 87.94 81 PRO A N 1
ATOM 644 C CA . PRO A 1 81 ? -4.082 19.696 25.546 1.00 87.94 81 PRO A CA 1
ATOM 645 C C . PRO A 1 81 ? -2.696 20.286 25.276 1.00 87.94 81 PRO A C 1
ATOM 647 O O . PRO A 1 81 ? -1.907 19.709 24.522 1.00 87.94 81 PRO A O 1
ATOM 650 N N . GLN A 1 82 ? -2.399 21.442 25.873 1.00 86.25 82 GLN A N 1
ATOM 651 C CA . GLN A 1 82 ? -1.061 22.010 25.753 1.00 86.25 82 GLN A CA 1
ATOM 652 C C . GLN A 1 82 ? -0.050 21.086 26.447 1.00 86.25 82 GLN A C 1
ATOM 654 O O . GLN A 1 82 ? -0.357 20.555 27.518 1.00 86.25 82 GLN A O 1
ATOM 659 N N . PRO A 1 83 ? 1.134 20.865 25.849 1.00 79.31 83 PRO A N 1
ATOM 660 C CA . PRO A 1 83 ? 2.165 20.049 26.467 1.00 79.31 83 PRO A CA 1
ATOM 661 C C . PRO A 1 83 ? 2.566 20.664 27.807 1.00 79.31 83 PRO A C 1
ATOM 663 O O . PRO A 1 83 ? 2.899 21.849 27.888 1.00 79.31 83 PRO A O 1
ATOM 666 N N . ASP A 1 84 ? 2.514 19.835 28.846 1.00 76.75 84 ASP A N 1
ATOM 667 C CA . ASP A 1 84 ? 2.795 20.211 30.224 1.00 76.75 84 ASP A CA 1
ATOM 668 C C . ASP A 1 84 ? 4.271 20.628 30.347 1.00 76.75 84 ASP A C 1
ATOM 670 O O . ASP A 1 84 ? 5.175 19.791 30.328 1.00 76.75 84 ASP A O 1
ATOM 674 N N . GLN A 1 85 ? 4.527 21.937 30.416 1.00 66.50 85 GLN A N 1
ATOM 675 C CA . GLN A 1 85 ? 5.881 22.516 30.429 1.00 66.50 85 GLN A CA 1
ATOM 676 C C . GLN A 1 85 ? 6.664 22.180 31.712 1.00 66.50 85 GLN A C 1
ATOM 678 O O . GLN A 1 85 ? 7.826 22.553 31.837 1.00 66.50 85 GLN A O 1
ATOM 683 N N . ASN A 1 86 ? 6.044 21.483 32.669 1.00 62.78 86 ASN A N 1
ATOM 684 C CA . ASN A 1 86 ? 6.582 21.264 34.009 1.00 62.78 86 ASN A CA 1
ATOM 685 C C . ASN A 1 86 ? 7.043 19.819 34.278 1.00 62.78 86 ASN A C 1
ATOM 687 O O . ASN A 1 86 ? 7.225 19.436 35.431 1.00 62.78 86 ASN A O 1
ATOM 691 N N . LYS A 1 87 ? 7.222 18.998 33.232 1.00 58.47 87 LYS A N 1
ATOM 692 C CA . LYS A 1 87 ? 7.626 17.582 33.357 1.00 58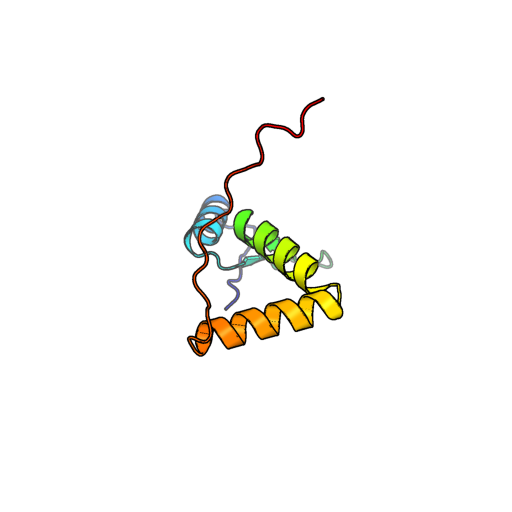.47 87 LYS A CA 1
ATOM 693 C C . LYS A 1 87 ? 9.075 17.286 32.940 1.00 58.47 87 LYS A C 1
ATOM 695 O O . LYS A 1 87 ? 9.406 16.139 32.652 1.00 58.47 87 LYS A O 1
ATOM 700 N N . ALA A 1 88 ? 9.922 18.314 32.915 1.00 56.84 88 ALA A N 1
ATOM 701 C CA . ALA A 1 88 ? 11.370 18.197 32.767 1.00 56.84 88 ALA A CA 1
ATOM 702 C C . ALA A 1 88 ? 12.061 18.671 34.058 1.00 56.84 88 ALA A C 1
ATOM 704 O O . ALA A 1 88 ? 12.582 19.782 34.118 1.00 56.84 88 ALA A O 1
ATOM 705 N N . LEU A 1 89 ? 12.018 17.828 35.092 1.00 46.22 89 LEU A N 1
ATOM 706 C CA . LEU A 1 89 ? 12.933 17.838 36.237 1.00 46.22 89 LEU A CA 1
ATOM 707 C C . LEU A 1 89 ? 13.348 16.396 36.527 1.00 46.22 89 LEU A C 1
ATOM 709 O O . LEU A 1 89 ? 12.445 15.526 36.512 1.00 46.22 89 LEU A O 1
#

Organism: NCBI:txid146476

Sequence (89 aa):
MLTYMDPSQNLAHYLDETVNSRIPILVTRKARKGNVVIMAEEELAGWHETVHLLSSPRNADRLLQSVRDAKHSSLQERILPQPDQNKAL